Protein AF-A0A1S9C0A7-F1 (afdb_monomer_lite)

pLDDT: mean 85.98, std 14.45, range [44.22, 97.75]

Radius of gyration: 26.2 Å; chains: 1; bounding box: 69×23×71 Å

Secondary structure (DSSP, 8-state):
-HHHHHHHHHHHHHHHHHHHHHHHHHHHHHHHHHS-S-HHHHHHHHHHHHHHHHHHHHHHHHHHHHHHHHHHHHTTS---HHHHHHHHHHHHHHHHHHHHHHHHHHHHHHHHHHHHHHHH--------HHHHHHHHHHHTTS--

Structure (mmCIF, N/CA/C/O backbone):
data_AF-A0A1S9C0A7-F1
#
_entry.id   AF-A0A1S9C0A7-F1
#
loop_
_atom_site.group_PDB
_atom_site.id
_atom_site.type_symbol
_atom_site.label_atom_id
_atom_site.label_alt_id
_atom_site.label_comp_id
_atom_site.label_asym_id
_atom_site.label_entity_id
_atom_site.label_seq_id
_atom_site.pdbx_PDB_ins_code
_atom_site.Cartn_x
_atom_site.Cartn_y
_atom_site.Cartn_z
_atom_site.occupancy
_atom_site.B_iso_or_equiv
_atom_site.auth_seq_id
_atom_site.auth_comp_id
_atom_site.auth_asym_id
_atom_site.auth_atom_id
_atom_site.pdbx_PDB_model_num
ATOM 1 N N . MET A 1 1 ? -20.174 6.670 22.515 1.00 68.25 1 MET A N 1
ATOM 2 C CA . MET A 1 1 ? -19.342 5.444 22.495 1.00 68.25 1 MET A CA 1
ATOM 3 C C . MET A 1 1 ? -19.627 4.527 21.301 1.00 68.25 1 MET A C 1
ATOM 5 O O . MET A 1 1 ? -18.673 4.097 20.673 1.00 68.25 1 MET A O 1
ATOM 9 N N . ILE A 1 2 ? -20.890 4.202 20.974 1.00 76.38 2 ILE A N 1
ATOM 10 C CA . ILE A 1 2 ? -21.212 3.328 19.821 1.00 76.38 2 ILE A CA 1
ATOM 11 C C . ILE A 1 2 ? -20.795 3.972 18.487 1.00 76.38 2 ILE A C 1
ATOM 13 O O . ILE A 1 2 ? -20.133 3.330 17.682 1.00 76.38 2 ILE A O 1
ATOM 17 N N . LYS A 1 3 ? -21.095 5.263 18.297 1.00 86.19 3 LYS A N 1
ATOM 18 C CA . LYS A 1 3 ? -20.733 6.006 17.081 1.00 86.19 3 LYS A CA 1
ATOM 19 C C . LYS A 1 3 ? -19.218 6.034 16.844 1.00 86.19 3 LYS A C 1
ATOM 21 O O . LYS A 1 3 ? -18.762 5.823 15.735 1.00 86.19 3 LYS A O 1
ATOM 26 N N . GLU A 1 4 ? -18.444 6.253 17.896 1.00 86.38 4 GLU A N 1
ATOM 27 C CA . GLU A 1 4 ? -16.985 6.332 17.863 1.00 86.38 4 GLU A CA 1
ATOM 28 C C . GLU A 1 4 ? -16.358 4.971 17.525 1.00 86.38 4 GLU A C 1
ATOM 30 O O . GLU A 1 4 ? -15.331 4.910 16.857 1.00 86.38 4 GLU A O 1
ATOM 35 N N . ILE A 1 5 ? -16.991 3.870 17.944 1.00 88.38 5 ILE A N 1
ATOM 36 C CA . ILE A 1 5 ? -16.602 2.512 17.548 1.00 88.38 5 ILE A CA 1
ATOM 37 C C . ILE A 1 5 ? -16.905 2.269 16.064 1.00 88.38 5 ILE A C 1
ATOM 39 O O . ILE A 1 5 ? -16.060 1.724 15.353 1.00 88.38 5 ILE A O 1
ATOM 43 N N . ASP A 1 6 ? -18.081 2.681 15.589 1.00 90.50 6 ASP A N 1
ATOM 44 C CA . ASP A 1 6 ? -18.451 2.553 14.177 1.00 90.50 6 ASP A CA 1
ATOM 45 C C . ASP A 1 6 ? -17.516 3.380 13.281 1.00 90.50 6 ASP A C 1
ATOM 47 O O . ASP A 1 6 ? -17.022 2.875 12.270 1.00 90.50 6 ASP A O 1
ATOM 51 N N . ASP A 1 7 ? -17.196 4.608 13.698 1.00 92.56 7 ASP A N 1
ATOM 52 C CA . ASP A 1 7 ? -16.244 5.494 13.025 1.00 92.56 7 ASP A CA 1
ATOM 53 C C . ASP A 1 7 ? -14.842 4.857 12.974 1.00 92.56 7 ASP A C 1
ATOM 55 O O . ASP A 1 7 ? -14.187 4.867 11.931 1.00 92.56 7 ASP A O 1
ATOM 59 N N . LEU A 1 8 ? -14.395 4.221 14.063 1.00 92.25 8 LEU A N 1
ATOM 60 C CA . LEU A 1 8 ? -13.112 3.517 14.124 1.00 92.25 8 LEU A CA 1
ATOM 61 C C . LEU A 1 8 ? -13.058 2.317 13.162 1.00 92.25 8 LEU A C 1
ATOM 63 O O . LEU A 1 8 ? -12.078 2.125 12.435 1.00 92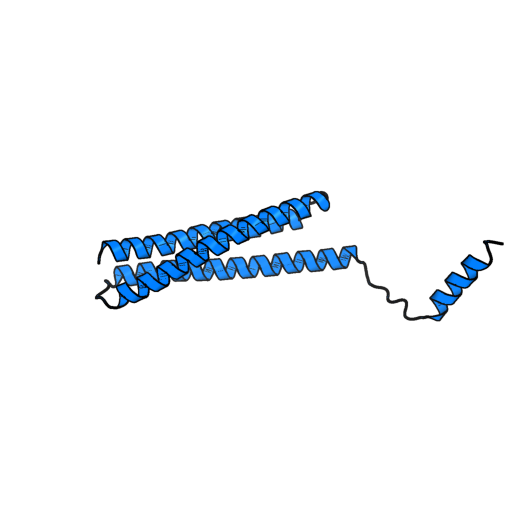.25 8 LEU A O 1
ATOM 67 N N . ILE A 1 9 ? -14.125 1.516 13.123 1.00 93.00 9 ILE A N 1
ATOM 68 C CA . ILE A 1 9 ? -14.244 0.398 12.182 1.00 93.00 9 ILE A CA 1
ATOM 69 C C . ILE A 1 9 ? -14.237 0.929 10.745 1.00 93.00 9 ILE A C 1
ATOM 71 O O . ILE A 1 9 ? -13.549 0.361 9.893 1.00 93.00 9 ILE A O 1
ATOM 75 N N . GLN A 1 10 ? -14.951 2.018 10.467 1.00 94.88 10 GLN A N 1
ATOM 76 C CA . GLN A 1 10 ? -14.987 2.610 9.134 1.00 94.88 10 GLN A CA 1
ATOM 77 C C . GLN A 1 10 ? -13.615 3.143 8.706 1.00 94.88 10 GLN A C 1
ATOM 79 O O . GLN A 1 10 ? -13.187 2.860 7.590 1.00 94.88 10 GLN A O 1
ATOM 84 N N . LEU A 1 11 ? -12.881 3.820 9.595 1.00 94.88 11 LEU A N 1
ATOM 85 C CA . LEU A 1 11 ? -11.515 4.279 9.324 1.00 94.88 11 LEU A CA 1
ATOM 86 C C . LEU A 1 11 ? -10.592 3.117 8.939 1.00 94.88 11 LEU A C 1
ATOM 88 O O . LEU A 1 11 ? -9.878 3.212 7.943 1.00 94.88 11 LEU A O 1
ATOM 92 N N . SER A 1 12 ? -10.653 1.991 9.658 1.00 93.00 12 SER A N 1
ATOM 93 C CA . SER A 1 12 ? -9.836 0.816 9.314 1.00 93.00 12 SER A CA 1
ATOM 94 C C . SER A 1 12 ? -10.184 0.227 7.936 1.00 93.00 12 SER A C 1
ATOM 96 O O . SER A 1 12 ? -9.291 -0.128 7.167 1.00 93.00 12 SER A O 1
ATOM 98 N N . LYS A 1 13 ? -11.471 0.191 7.565 1.00 94.31 13 LYS A N 1
ATOM 99 C CA . LYS A 1 13 ? -11.906 -0.253 6.229 1.00 94.31 13 LYS A CA 1
ATOM 100 C C . LYS A 1 13 ? -11.442 0.698 5.134 1.00 94.31 13 LYS A C 1
ATOM 102 O O . LYS A 1 13 ? -11.033 0.258 4.064 1.00 94.31 13 LYS A O 1
ATOM 107 N N . ASP A 1 14 ? -11.493 1.996 5.399 1.00 95.38 14 ASP A N 1
ATOM 108 C CA . ASP A 1 14 ? -11.038 3.015 4.466 1.00 95.38 14 ASP A CA 1
ATOM 109 C C . ASP A 1 14 ? -9.525 2.935 4.212 1.00 95.38 14 ASP A C 1
ATOM 111 O O . ASP A 1 14 ? -9.089 3.126 3.073 1.00 95.38 14 ASP A O 1
ATOM 115 N N . VAL A 1 15 ? -8.729 2.655 5.252 1.00 95.88 15 VAL A N 1
ATOM 116 C CA . VAL A 1 15 ? -7.282 2.406 5.136 1.00 95.88 15 VAL A CA 1
ATOM 117 C C . VAL A 1 15 ? -7.034 1.176 4.265 1.00 95.88 15 VAL A C 1
ATOM 119 O O . VAL A 1 15 ? -6.311 1.270 3.272 1.00 95.88 15 VAL A O 1
ATOM 122 N N . ALA A 1 16 ? -7.696 0.053 4.563 1.00 95.19 16 ALA A N 1
ATOM 123 C CA . ALA A 1 16 ? -7.594 -1.163 3.757 1.00 95.19 16 ALA A CA 1
ATOM 124 C C . ALA A 1 16 ? -7.983 -0.911 2.287 1.00 95.19 16 ALA A C 1
ATOM 126 O O . ALA A 1 16 ? -7.257 -1.293 1.371 1.00 95.19 16 ALA A O 1
ATOM 127 N N . GLY A 1 17 ? -9.070 -0.174 2.042 1.00 95.50 17 GLY A N 1
ATOM 128 C CA . GLY A 1 17 ? -9.520 0.180 0.694 1.00 95.50 17 GLY A CA 1
ATOM 129 C C . GLY A 1 17 ? -8.524 1.041 -0.091 1.00 95.50 17 GLY A C 1
ATOM 130 O O . GLY A 1 17 ? -8.416 0.896 -1.311 1.00 95.50 17 GLY A O 1
ATOM 131 N N . LYS A 1 18 ? -7.766 1.920 0.577 1.00 96.12 18 LYS A N 1
ATOM 132 C CA . LYS A 1 18 ? -6.667 2.668 -0.058 1.00 96.12 18 LYS A CA 1
ATOM 133 C C . LYS A 1 18 ? -5.461 1.776 -0.339 1.00 96.12 18 LYS A C 1
ATOM 135 O O . LYS A 1 18 ? -4.890 1.872 -1.421 1.00 96.12 18 LYS A O 1
ATOM 140 N N . LEU A 1 19 ? -5.112 0.875 0.578 1.00 97.31 19 LEU A N 1
ATOM 141 C CA . LEU A 1 19 ? -4.024 -0.084 0.373 1.00 97.31 19 LEU A CA 1
ATOM 142 C C . LEU A 1 19 ? -4.302 -1.026 -0.804 1.00 97.31 19 LEU A C 1
ATOM 144 O O . LEU A 1 19 ? -3.416 -1.235 -1.624 1.00 97.31 19 LEU A O 1
ATOM 148 N N . VAL A 1 20 ? -5.536 -1.509 -0.971 1.00 97.62 20 VAL A N 1
ATOM 149 C CA . VAL A 1 20 ? -5.931 -2.303 -2.152 1.00 97.62 20 VAL A CA 1
ATOM 150 C C . VAL A 1 20 ? -5.735 -1.516 -3.453 1.00 97.62 20 VAL A C 1
ATOM 152 O O . VAL A 1 20 ? -5.246 -2.056 -4.445 1.00 97.62 20 VAL A O 1
ATOM 155 N N . GLN A 1 21 ? -6.069 -0.222 -3.471 1.00 97.62 21 GLN A N 1
ATOM 156 C CA . GLN A 1 21 ? -5.824 0.623 -4.647 1.00 97.62 21 GLN A CA 1
ATOM 157 C C . GLN A 1 21 ? -4.327 0.779 -4.932 1.00 97.62 21 GLN A C 1
ATOM 159 O O . GLN A 1 21 ? -3.911 0.603 -6.076 1.00 97.62 21 GLN A O 1
ATOM 164 N N . ILE A 1 22 ? -3.517 1.038 -3.901 1.00 97.75 22 ILE A N 1
ATOM 165 C CA . ILE A 1 22 ? -2.054 1.119 -4.019 1.00 97.75 22 ILE A CA 1
ATOM 166 C C . ILE A 1 22 ? -1.495 -0.199 -4.566 1.00 97.75 22 ILE A C 1
ATOM 168 O O . ILE A 1 22 ? -0.747 -0.181 -5.539 1.00 97.75 22 ILE A O 1
ATOM 172 N N . GLN A 1 23 ? -1.916 -1.338 -4.014 1.00 97.62 23 GLN A N 1
ATOM 173 C CA . GLN A 1 23 ? -1.519 -2.665 -4.477 1.00 97.62 23 GLN A CA 1
ATOM 174 C C . GLN A 1 23 ? -1.826 -2.870 -5.963 1.00 97.62 23 GLN A C 1
ATOM 176 O O . GLN A 1 23 ? -0.954 -3.306 -6.717 1.00 97.62 23 GLN A O 1
ATOM 181 N N . ASN A 1 24 ? -3.041 -2.530 -6.398 1.00 97.50 24 ASN A N 1
ATOM 182 C CA . ASN A 1 24 ? -3.441 -2.648 -7.798 1.00 97.50 24 ASN A CA 1
ATOM 183 C C . ASN A 1 24 ? -2.580 -1.770 -8.711 1.00 97.50 24 ASN A C 1
ATOM 185 O O . ASN A 1 24 ? -2.157 -2.220 -9.774 1.00 97.50 24 ASN A O 1
ATOM 189 N N . ILE A 1 25 ? -2.258 -0.544 -8.293 1.00 97.31 25 ILE A N 1
ATOM 190 C CA . ILE A 1 25 ? -1.362 0.324 -9.064 1.00 97.31 25 ILE A CA 1
ATOM 191 C C . ILE A 1 25 ? 0.047 -0.272 -9.115 1.00 97.31 25 ILE A C 1
ATOM 193 O O . ILE A 1 25 ? 0.636 -0.323 -10.191 1.00 97.31 25 ILE A O 1
ATOM 197 N N . THR A 1 26 ? 0.581 -0.790 -8.006 1.00 96.75 26 THR A N 1
ATOM 198 C CA . THR A 1 26 ? 1.900 -1.443 -7.982 1.00 96.75 26 THR A CA 1
ATOM 199 C C . THR A 1 26 ? 1.941 -2.687 -8.885 1.00 96.75 26 THR A C 1
ATOM 201 O O . THR A 1 26 ? 2.948 -2.941 -9.557 1.00 96.75 26 THR A O 1
ATOM 204 N N . LEU A 1 27 ? 0.848 -3.453 -8.961 1.00 96.50 27 LEU A N 1
ATOM 205 C CA . LEU A 1 27 ? 0.695 -4.557 -9.915 1.00 96.50 27 LEU A CA 1
ATOM 206 C C . LEU A 1 27 ? 0.668 -4.057 -11.364 1.00 96.50 27 LEU A C 1
ATOM 208 O O . LEU A 1 27 ? 1.349 -4.627 -12.217 1.00 96.50 27 LEU A O 1
ATOM 212 N N . ASN A 1 28 ? -0.056 -2.976 -11.645 1.00 95.94 28 ASN A N 1
ATOM 213 C CA . ASN A 1 28 ? -0.107 -2.384 -12.981 1.00 95.94 28 ASN A CA 1
ATOM 214 C C . ASN A 1 28 ? 1.262 -1.833 -13.404 1.00 95.94 28 ASN A C 1
ATOM 216 O O . ASN A 1 28 ? 1.702 -2.096 -14.520 1.00 95.94 28 ASN A O 1
ATOM 220 N N . GLN A 1 29 ? 1.999 -1.180 -12.498 1.00 95.50 29 GLN A N 1
ATOM 221 C CA . GLN A 1 29 ? 3.377 -0.743 -12.745 1.00 95.50 29 GLN A CA 1
ATOM 222 C C . GLN A 1 29 ? 4.267 -1.919 -13.169 1.00 95.50 29 GLN A C 1
ATOM 224 O O . GLN A 1 29 ? 5.057 -1.797 -14.105 1.00 95.50 29 GLN A O 1
ATOM 229 N N . ARG A 1 30 ? 4.106 -3.095 -12.548 1.00 95.00 30 ARG A N 1
ATOM 230 C CA . ARG A 1 30 ? 4.821 -4.308 -12.971 1.00 95.00 30 ARG A CA 1
ATOM 231 C C . ARG A 1 30 ? 4.481 -4.714 -14.399 1.00 95.00 30 ARG A C 1
ATOM 233 O O . ARG A 1 30 ? 5.382 -5.060 -15.159 1.00 95.00 30 ARG A O 1
ATOM 240 N N . GLN A 1 31 ? 3.199 -4.710 -14.754 1.00 94.50 31 GLN A N 1
ATOM 241 C CA . GLN A 1 31 ? 2.760 -5.069 -16.103 1.00 94.50 31 GLN A CA 1
ATOM 242 C C . GLN A 1 31 ? 3.360 -4.116 -17.140 1.00 94.50 31 GLN A C 1
ATOM 244 O O . GLN A 1 31 ? 3.901 -4.576 -18.142 1.00 94.50 31 GLN A O 1
ATOM 249 N N . VAL A 1 32 ? 3.365 -2.811 -16.853 1.00 94.25 32 VAL A N 1
ATOM 250 C CA . VAL A 1 32 ? 3.995 -1.794 -17.707 1.00 94.25 32 VAL A CA 1
ATOM 251 C C . VAL A 1 32 ? 5.497 -2.046 -17.845 1.00 94.25 32 VAL A C 1
ATOM 253 O O . VAL A 1 32 ? 6.003 -2.086 -18.967 1.00 94.25 32 VAL A O 1
ATOM 256 N N . LEU A 1 33 ? 6.205 -2.310 -16.739 1.00 92.12 33 LEU A N 1
ATOM 257 C CA . LEU A 1 33 ? 7.639 -2.633 -16.752 1.00 92.12 33 LEU A CA 1
ATOM 258 C C . LEU A 1 33 ? 7.959 -3.855 -17.626 1.00 92.12 33 LEU A C 1
ATOM 260 O O . LEU A 1 33 ? 8.987 -3.883 -18.305 1.00 92.12 33 LEU A O 1
ATOM 264 N N . LEU A 1 34 ? 7.096 -4.870 -17.610 1.00 91.62 34 LEU A N 1
ATOM 265 C CA . LEU A 1 34 ? 7.262 -6.107 -18.377 1.00 91.62 34 LEU A CA 1
ATOM 266 C C . LEU A 1 34 ? 6.706 -6.028 -19.806 1.00 91.62 34 LEU A C 1
ATOM 268 O O . LEU A 1 34 ? 6.949 -6.940 -20.592 1.00 91.62 34 LEU A O 1
ATOM 272 N N . SER A 1 35 ? 5.984 -4.963 -20.153 1.00 91.44 35 SER A N 1
ATOM 273 C CA . SER A 1 35 ? 5.380 -4.797 -21.474 1.00 91.44 35 SER A CA 1
ATOM 274 C C . SER A 1 35 ? 6.424 -4.549 -22.572 1.00 91.44 35 SER A C 1
ATOM 276 O O . SER A 1 35 ? 7.583 -4.205 -22.312 1.00 91.44 35 SER A O 1
ATOM 278 N N . ASN A 1 36 ? 5.987 -4.669 -23.827 1.00 86.00 36 ASN A N 1
ATOM 279 C CA . ASN A 1 36 ? 6.783 -4.349 -25.017 1.00 86.00 36 ASN A CA 1
ATOM 280 C C . ASN A 1 36 ? 6.539 -2.920 -25.535 1.00 86.00 36 ASN A C 1
ATOM 282 O O . ASN A 1 36 ? 6.920 -2.617 -26.661 1.00 86.00 36 ASN A O 1
ATOM 286 N N . GLU A 1 37 ? 5.903 -2.046 -24.746 1.00 81.94 37 GLU A N 1
ATOM 287 C CA . GLU A 1 37 ? 5.690 -0.650 -25.145 1.00 81.94 37 GLU A CA 1
ATOM 288 C C . GLU A 1 37 ? 7.010 0.116 -25.322 1.00 81.94 37 GLU A C 1
ATOM 290 O O . GLU A 1 37 ? 8.051 -0.270 -24.776 1.00 81.94 37 GLU A O 1
ATOM 295 N N . GLU A 1 38 ? 6.966 1.213 -26.079 1.00 83.31 38 GLU A N 1
ATOM 296 C CA . GLU A 1 38 ? 8.108 2.116 -26.223 1.00 83.31 38 GLU A CA 1
ATOM 297 C C . GLU A 1 38 ? 8.537 2.687 -24.865 1.00 83.31 38 GLU A C 1
ATOM 299 O O . GLU A 1 38 ? 7.704 3.051 -24.033 1.00 83.31 38 GLU A O 1
ATOM 304 N N . GLU A 1 39 ? 9.849 2.794 -24.650 1.00 81.69 39 GLU A N 1
ATOM 305 C CA . GLU A 1 39 ? 10.416 3.151 -23.343 1.00 81.69 39 GLU A CA 1
ATOM 306 C C . GLU A 1 39 ? 9.926 4.519 -22.841 1.00 81.69 39 GLU A C 1
ATOM 308 O O . GLU A 1 39 ? 9.593 4.664 -21.668 1.00 81.69 39 GLU A O 1
ATOM 313 N N . ASN A 1 40 ? 9.785 5.502 -23.736 1.00 81.00 40 ASN A N 1
ATOM 314 C CA . ASN A 1 40 ? 9.280 6.830 -23.376 1.00 81.00 40 ASN A CA 1
ATOM 315 C C . ASN A 1 40 ? 7.832 6.785 -22.860 1.00 81.00 40 ASN A C 1
ATOM 317 O O . ASN A 1 40 ? 7.503 7.467 -21.889 1.00 81.00 40 ASN A O 1
ATOM 321 N N . ASN A 1 41 ? 6.981 5.953 -23.469 1.00 84.50 41 ASN A N 1
ATOM 322 C CA . ASN A 1 41 ? 5.586 5.801 -23.051 1.00 84.50 41 ASN A CA 1
ATOM 323 C C . ASN A 1 41 ? 5.500 5.075 -21.702 1.00 84.50 41 ASN A C 1
ATOM 325 O O . ASN A 1 41 ? 4.757 5.505 -20.820 1.00 84.50 41 ASN A O 1
ATOM 329 N N . LYS A 1 42 ? 6.335 4.046 -21.496 1.00 89.50 42 LYS A N 1
ATOM 330 C CA . LYS A 1 42 ? 6.437 3.343 -20.208 1.00 89.50 42 LYS A CA 1
ATOM 331 C C . LYS A 1 42 ? 6.837 4.274 -19.076 1.00 89.50 42 LYS A C 1
ATOM 333 O O . LYS A 1 42 ? 6.206 4.242 -18.026 1.00 89.50 42 LYS A O 1
ATOM 338 N N . VAL A 1 43 ? 7.880 5.083 -19.273 1.00 89.44 43 VAL A N 1
ATOM 339 C CA . VAL A 1 43 ? 8.366 6.008 -18.238 1.00 89.44 43 VAL A CA 1
ATOM 340 C C . VAL A 1 43 ? 7.265 6.991 -17.854 1.00 89.44 43 VAL A C 1
ATOM 342 O O . VAL A 1 43 ? 6.959 7.118 -16.671 1.00 89.44 43 VAL A O 1
ATOM 345 N N . SER A 1 44 ? 6.606 7.609 -18.838 1.00 91.88 44 SER A N 1
ATOM 346 C CA . SER A 1 44 ? 5.520 8.559 -18.577 1.00 91.88 44 SER A CA 1
ATOM 347 C C . SER A 1 44 ? 4.361 7.925 -17.796 1.00 91.88 44 SER A C 1
ATOM 349 O O . SER A 1 44 ? 3.899 8.496 -16.805 1.00 91.88 44 SER A O 1
ATOM 351 N N . LEU A 1 45 ? 3.944 6.714 -18.180 1.00 93.31 45 LEU A N 1
ATOM 352 C CA . LEU A 1 45 ? 2.874 5.984 -17.502 1.00 93.31 45 LEU A CA 1
ATOM 353 C C . LEU A 1 45 ? 3.266 5.571 -16.072 1.00 93.31 45 LEU A C 1
ATOM 355 O O . LEU A 1 45 ? 2.464 5.689 -15.144 1.00 93.31 45 LEU A O 1
ATOM 359 N N . LEU A 1 46 ? 4.507 5.120 -15.865 1.00 93.81 46 LEU A N 1
ATOM 360 C CA . LEU A 1 46 ? 5.019 4.755 -14.541 1.00 93.81 46 LEU A CA 1
ATOM 361 C C . LEU A 1 46 ? 5.086 5.960 -13.599 1.00 93.81 46 LEU A C 1
ATOM 363 O O . LEU A 1 46 ? 4.764 5.817 -12.417 1.00 93.81 46 LEU A O 1
ATOM 367 N N . GLU A 1 47 ? 5.467 7.132 -14.108 1.00 93.56 47 GLU A N 1
ATOM 368 C CA . GLU A 1 47 ? 5.475 8.380 -13.344 1.00 93.56 47 GLU A CA 1
ATOM 369 C C . GLU A 1 47 ? 4.065 8.816 -12.937 1.00 93.56 47 GLU A C 1
ATOM 371 O O . GLU A 1 47 ? 3.859 9.215 -11.791 1.00 93.56 47 GLU A O 1
ATOM 376 N N . GLU A 1 48 ? 3.083 8.719 -13.838 1.00 95.06 48 GLU A N 1
ATOM 377 C CA . GLU A 1 48 ? 1.682 9.020 -13.520 1.00 95.06 48 GLU A CA 1
ATOM 378 C C . GLU A 1 48 ? 1.140 8.085 -12.437 1.00 95.06 48 GLU A C 1
ATOM 380 O O . GLU A 1 48 ? 0.601 8.544 -11.427 1.00 95.06 48 GLU A O 1
ATOM 385 N N . MET A 1 49 ? 1.373 6.779 -12.591 1.00 95.62 49 MET A N 1
ATOM 386 C CA . MET A 1 49 ? 1.022 5.784 -11.580 1.00 95.62 49 MET A CA 1
ATOM 387 C C . MET A 1 49 ? 1.702 6.068 -10.235 1.00 95.62 49 MET A C 1
ATOM 389 O O . MET A 1 49 ? 1.091 5.872 -9.184 1.00 95.62 49 MET A O 1
ATOM 393 N N . ASN A 1 50 ? 2.954 6.537 -10.248 1.00 94.69 50 ASN A N 1
ATOM 394 C CA . ASN A 1 50 ? 3.680 6.857 -9.025 1.00 94.69 50 ASN A CA 1
ATOM 395 C C . ASN A 1 50 ? 3.107 8.090 -8.317 1.00 94.69 50 ASN A C 1
ATOM 397 O O . ASN A 1 50 ? 2.911 8.039 -7.107 1.00 94.69 50 ASN A O 1
ATOM 401 N N . ARG A 1 51 ? 2.776 9.154 -9.063 1.00 96.50 51 ARG A N 1
ATOM 402 C CA . ARG A 1 51 ? 2.112 10.345 -8.505 1.00 96.50 51 ARG A CA 1
ATOM 403 C C . ARG A 1 51 ? 0.786 9.980 -7.844 1.00 96.50 51 ARG A C 1
ATOM 405 O O . ARG A 1 51 ? 0.540 10.352 -6.703 1.00 96.50 51 ARG A O 1
ATOM 412 N N . TYR A 1 52 ? -0.035 9.178 -8.519 1.00 95.94 52 TYR A N 1
ATOM 413 C CA . TYR A 1 52 ? -1.321 8.771 -7.960 1.00 95.94 52 TYR A CA 1
ATOM 414 C C . TYR A 1 52 ? -1.172 7.877 -6.714 1.00 95.94 52 TYR A C 1
ATOM 416 O O . TYR A 1 52 ? -1.900 8.030 -5.733 1.00 95.94 52 TYR A O 1
ATOM 424 N N . LYS A 1 53 ? -0.180 6.977 -6.696 1.00 96.12 53 LYS A N 1
ATOM 425 C CA . LYS A 1 53 ? 0.184 6.206 -5.494 1.00 96.12 53 LYS A CA 1
ATOM 426 C C . LYS A 1 53 ? 0.614 7.085 -4.324 1.00 96.12 53 LYS A C 1
ATOM 428 O O . LYS A 1 53 ? 0.300 6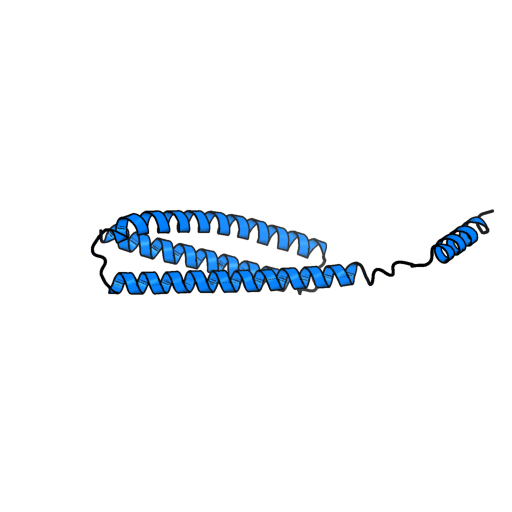.754 -3.182 1.00 96.12 53 LYS A O 1
ATOM 433 N N . GLU A 1 54 ? 1.349 8.158 -4.589 1.00 95.69 54 GLU A N 1
ATOM 434 C CA . GLU A 1 54 ? 1.802 9.094 -3.562 1.00 95.69 54 GLU A CA 1
ATOM 435 C C . GLU A 1 54 ? 0.608 9.813 -2.922 1.00 95.69 54 GLU A C 1
ATOM 437 O O . GLU A 1 54 ? 0.463 9.792 -1.702 1.00 95.69 54 GLU A O 1
ATOM 442 N N . GLU A 1 55 ? -0.333 10.308 -3.731 1.00 95.69 55 GLU A N 1
ATOM 443 C CA . GLU A 1 55 ? -1.591 10.892 -3.242 1.00 95.69 55 GLU A CA 1
ATOM 444 C C . GLU A 1 55 ? -2.413 9.897 -2.404 1.00 95.69 55 GLU A C 1
ATOM 446 O O . GLU A 1 55 ? -2.948 10.236 -1.342 1.00 95.69 55 GLU A O 1
ATOM 451 N N . LEU A 1 56 ? -2.508 8.642 -2.857 1.00 95.31 56 LEU A N 1
ATOM 452 C CA . LEU A 1 56 ? -3.201 7.592 -2.113 1.00 95.31 56 LEU A CA 1
ATOM 453 C C . LEU A 1 56 ? -2.512 7.271 -0.787 1.00 95.31 56 LEU A C 1
ATOM 455 O O . LEU A 1 56 ? -3.221 7.067 0.200 1.00 95.31 56 LEU A O 1
ATOM 459 N N . THR A 1 57 ? -1.177 7.241 -0.771 1.00 94.00 57 THR A N 1
ATOM 460 C CA . THR A 1 57 ? -0.360 7.004 0.427 1.00 94.00 57 THR A CA 1
ATOM 461 C C . THR A 1 57 ? -0.567 8.118 1.444 1.00 94.00 57 THR A C 1
ATOM 463 O O . THR A 1 57 ? -0.944 7.822 2.572 1.00 94.00 57 THR A O 1
ATOM 466 N N . ILE A 1 58 ? -0.461 9.385 1.038 1.00 95.25 58 ILE A N 1
ATOM 467 C CA . ILE A 1 58 ? -0.702 10.537 1.923 1.00 95.25 58 ILE A CA 1
ATOM 468 C C . ILE A 1 58 ? -2.108 10.455 2.531 1.00 95.25 58 ILE A C 1
ATOM 470 O O . ILE A 1 58 ? -2.284 10.481 3.748 1.00 95.25 58 ILE A O 1
ATOM 474 N N . GLY A 1 59 ? -3.132 10.254 1.695 1.00 92.94 59 GLY A N 1
ATOM 475 C CA . GLY A 1 59 ? -4.508 10.142 2.181 1.00 92.94 59 GLY A CA 1
ATOM 476 C C . GLY A 1 59 ? -4.789 8.872 2.999 1.00 92.94 59 GLY A C 1
ATOM 477 O O . GLY A 1 59 ? -5.846 8.778 3.624 1.00 92.94 59 GLY A O 1
ATOM 478 N N . MET A 1 60 ? -3.915 7.865 2.948 1.00 95.56 60 MET A N 1
ATOM 479 C CA . MET A 1 60 ? -3.978 6.654 3.772 1.00 95.56 60 MET A CA 1
ATOM 480 C C . MET A 1 60 ? -3.339 6.916 5.138 1.00 95.56 60 MET A C 1
ATOM 482 O O . MET A 1 60 ? -3.993 6.652 6.144 1.00 95.56 60 MET A O 1
ATOM 486 N N . GLU A 1 61 ? -2.165 7.551 5.179 1.00 94.19 61 GLU A N 1
ATOM 487 C CA . GLU A 1 61 ? -1.486 7.971 6.414 1.00 94.19 61 GLU A CA 1
ATOM 488 C C . GLU A 1 61 ? -2.357 8.918 7.247 1.00 94.19 61 GLU A C 1
ATOM 490 O O . GLU A 1 61 ? -2.503 8.739 8.454 1.00 94.19 61 GLU A O 1
ATOM 495 N N . GLU A 1 62 ? -3.040 9.875 6.610 1.00 94.94 62 GLU A N 1
ATOM 496 C CA . GLU A 1 62 ? -3.996 10.750 7.300 1.00 94.94 62 GLU A CA 1
ATOM 497 C C . GLU A 1 62 ? -5.123 9.976 8.000 1.00 94.94 62 GLU A C 1
ATOM 499 O O . GLU A 1 62 ? -5.599 10.383 9.062 1.00 94.94 62 GLU A O 1
ATOM 504 N N . LYS A 1 63 ? -5.590 8.873 7.404 1.00 94.62 63 LYS A N 1
ATOM 505 C CA . LYS A 1 63 ? -6.646 8.037 7.990 1.00 94.62 63 LYS A CA 1
ATOM 506 C C . LYS A 1 63 ? -6.107 7.111 9.070 1.00 94.62 63 LYS A C 1
ATOM 508 O O . LYS A 1 63 ? -6.811 6.897 10.053 1.00 94.62 63 LYS A O 1
ATOM 513 N N . GLU A 1 64 ? -4.889 6.602 8.915 1.00 92.88 64 GLU A N 1
ATOM 514 C CA . GLU A 1 64 ? -4.211 5.830 9.958 1.00 92.88 64 GLU A CA 1
ATOM 515 C C . GLU A 1 64 ? -3.976 6.678 11.205 1.00 92.88 64 GLU A C 1
ATOM 517 O O . GLU A 1 64 ? -4.350 6.256 12.294 1.00 92.88 64 GLU A O 1
ATOM 522 N N . ASN A 1 65 ? -3.497 7.913 11.048 1.00 94.94 65 ASN A N 1
ATOM 523 C CA . ASN A 1 65 ? -3.314 8.831 12.173 1.00 94.94 65 ASN A CA 1
ATOM 524 C C . ASN A 1 65 ? -4.639 9.086 12.911 1.00 94.94 65 ASN A C 1
ATOM 526 O O . ASN A 1 65 ? -4.713 8.958 14.131 1.00 94.94 65 ASN A O 1
ATOM 530 N N . LYS A 1 66 ? -5.728 9.346 12.173 1.00 94.62 66 LYS A N 1
ATOM 531 C CA . LYS A 1 66 ? -7.072 9.501 12.765 1.00 94.62 66 LYS A CA 1
ATOM 532 C C . LYS A 1 66 ? -7.555 8.231 13.463 1.00 94.62 66 LYS A C 1
ATOM 534 O O . LYS A 1 66 ? -8.215 8.312 14.497 1.00 94.62 66 LYS A O 1
ATOM 539 N N . PHE A 1 67 ? -7.259 7.063 12.895 1.00 94.00 67 PHE A N 1
ATOM 540 C CA . PHE A 1 67 ? -7.577 5.780 13.512 1.00 94.00 67 PHE A CA 1
ATOM 541 C C . PHE A 1 67 ? -6.823 5.606 14.833 1.00 94.00 67 PHE A C 1
ATOM 543 O O . PHE A 1 67 ? -7.439 5.227 15.826 1.00 94.00 67 PHE A O 1
ATOM 550 N N . GLU A 1 68 ? -5.524 5.905 14.873 1.00 92.06 68 GLU A N 1
ATOM 551 C CA . GLU A 1 68 ? -4.705 5.795 16.083 1.00 92.06 68 GLU A CA 1
ATOM 552 C C . GLU A 1 68 ? -5.189 6.733 17.193 1.00 92.06 68 GLU A C 1
ATOM 554 O O . GLU A 1 68 ? -5.361 6.297 18.336 1.00 92.06 68 GLU A O 1
ATOM 559 N N . GLU A 1 69 ? -5.474 7.992 16.852 1.00 93.38 69 GLU A N 1
ATOM 560 C CA . GLU A 1 69 ? -6.030 8.983 17.778 1.00 93.38 69 GLU A CA 1
ATOM 561 C C . GLU A 1 69 ? -7.364 8.506 18.368 1.00 93.38 69 GLU A C 1
ATOM 563 O O . GLU A 1 69 ? -7.538 8.459 19.590 1.00 93.38 69 GLU A O 1
ATOM 568 N N . LEU A 1 70 ? -8.298 8.083 17.511 1.00 91.88 70 LEU A N 1
ATOM 569 C CA . LEU A 1 70 ? -9.615 7.625 17.946 1.00 91.88 70 LEU A CA 1
ATOM 570 C C . LEU A 1 70 ? -9.527 6.323 18.751 1.00 91.88 70 LEU A C 1
ATOM 572 O O . LEU A 1 70 ? -10.207 6.174 19.767 1.00 91.88 70 LEU A O 1
ATOM 576 N N . TYR A 1 71 ? -8.659 5.391 18.351 1.00 90.44 71 TYR A N 1
ATOM 577 C CA . TYR A 1 71 ? -8.420 4.153 19.087 1.00 90.44 71 TYR A CA 1
ATOM 578 C C . TYR A 1 71 ? -7.903 4.436 20.498 1.00 90.44 71 TYR A C 1
ATOM 580 O O . TYR A 1 71 ? -8.346 3.796 21.456 1.00 90.44 71 TYR A O 1
ATOM 588 N N . PHE A 1 72 ? -6.994 5.405 20.651 1.00 89.19 72 PHE A N 1
ATOM 589 C CA . PHE A 1 72 ? -6.446 5.783 21.951 1.00 89.19 72 PHE A CA 1
ATOM 590 C C . PHE A 1 72 ? -7.518 6.304 22.913 1.00 89.19 72 PHE A C 1
ATOM 592 O O . PHE A 1 72 ? -7.443 6.031 24.114 1.00 89.19 72 PHE A O 1
ATOM 599 N N . GLU A 1 73 ? -8.525 7.009 22.402 1.00 87.31 73 GLU A N 1
ATOM 600 C CA . GLU A 1 73 ? -9.656 7.477 23.201 1.00 87.31 73 GLU A CA 1
ATOM 601 C C . GLU A 1 73 ? -10.653 6.355 23.504 1.00 87.31 73 GLU A C 1
ATOM 603 O O . GLU A 1 73 ? -11.033 6.156 24.660 1.00 87.31 73 GLU A O 1
ATOM 608 N N . VAL A 1 74 ? -11.023 5.559 22.499 1.00 86.81 74 VAL A N 1
ATOM 609 C CA . VAL A 1 74 ? -12.028 4.495 22.644 1.00 86.81 74 VAL A CA 1
ATOM 610 C C . VAL A 1 74 ? -11.533 3.361 23.554 1.00 86.81 74 VAL A C 1
ATOM 612 O O . VAL A 1 74 ? -12.308 2.845 24.361 1.00 86.81 74 VAL A O 1
ATOM 615 N N . ARG A 1 75 ? -10.236 3.013 23.521 1.00 84.25 75 ARG A N 1
ATOM 616 C CA . ARG A 1 75 ? -9.648 1.940 24.356 1.00 84.25 75 ARG A CA 1
ATOM 617 C C . ARG A 1 75 ? -9.652 2.218 25.859 1.00 84.25 75 ARG A C 1
ATOM 619 O O . ARG A 1 75 ? -9.414 1.299 26.635 1.00 84.25 75 ARG A O 1
ATOM 626 N N . LYS A 1 76 ? -9.881 3.468 26.280 1.00 85.12 76 LYS A N 1
ATOM 627 C CA . LYS A 1 76 ? -10.027 3.828 27.702 1.00 85.12 76 LYS A CA 1
ATOM 628 C C . LYS A 1 76 ? -11.379 3.375 28.268 1.00 85.12 76 LYS A C 1
ATOM 630 O O . LYS A 1 76 ? -11.537 3.320 29.484 1.00 85.12 76 LYS A O 1
ATOM 635 N N . GLY A 1 77 ? -12.356 3.091 27.403 1.00 80.88 77 GLY A N 1
ATOM 636 C CA . GLY A 1 77 ? -13.673 2.581 27.776 1.00 80.88 77 GLY A CA 1
ATOM 637 C C . GLY A 1 77 ? -13.754 1.051 27.787 1.00 80.88 77 GLY A C 1
ATOM 638 O O . GLY A 1 77 ? -12.833 0.348 27.379 1.00 80.88 77 GLY A O 1
ATOM 639 N N . ASN A 1 78 ? -14.904 0.526 28.217 1.00 80.56 78 ASN A N 1
ATOM 640 C CA . ASN A 1 78 ? -15.214 -0.900 28.109 1.00 80.56 78 ASN A CA 1
ATOM 641 C C . ASN A 1 78 ? -15.649 -1.229 26.674 1.00 80.56 78 ASN A C 1
ATOM 643 O O . ASN A 1 78 ? -16.818 -1.071 26.326 1.00 80.56 78 ASN A O 1
ATOM 647 N N . ILE A 1 79 ? -14.706 -1.679 25.846 1.00 86.44 79 ILE A N 1
ATOM 648 C CA . ILE A 1 79 ? -14.990 -2.161 24.490 1.00 86.44 79 ILE A CA 1
ATOM 649 C C . ILE A 1 79 ? -15.469 -3.614 24.559 1.00 86.44 79 ILE A C 1
ATOM 651 O O . ILE A 1 79 ? -14.857 -4.458 25.212 1.00 86.44 79 ILE A O 1
ATOM 655 N N . GLU A 1 80 ? -16.547 -3.931 23.845 1.00 88.44 80 GLU A N 1
ATOM 656 C CA . GLU A 1 80 ? -17.013 -5.310 23.714 1.00 88.44 80 GLU A CA 1
ATOM 657 C C . GLU A 1 80 ? -15.983 -6.198 22.994 1.00 88.44 80 GLU A C 1
ATOM 659 O O . GLU A 1 80 ? -15.443 -5.831 21.949 1.00 88.44 80 GLU A O 1
ATOM 664 N N . ASN A 1 81 ? -15.791 -7.434 23.469 1.00 89.06 81 ASN A N 1
ATOM 665 C CA . ASN A 1 81 ? -14.873 -8.396 22.840 1.00 89.06 81 ASN A CA 1
ATOM 666 C C . ASN A 1 81 ? -15.137 -8.607 21.340 1.00 89.06 81 ASN A C 1
ATOM 668 O O . ASN A 1 81 ? -14.198 -8.798 20.571 1.00 89.06 81 ASN A O 1
ATOM 672 N N . LYS A 1 82 ? -16.401 -8.555 20.899 1.00 90.00 82 LYS A N 1
ATOM 673 C CA . LYS A 1 82 ? -16.747 -8.678 19.473 1.00 90.00 82 LYS A CA 1
ATOM 674 C C . LYS A 1 82 ? -16.141 -7.551 18.636 1.00 90.00 82 LYS A C 1
ATOM 676 O O . LYS A 1 82 ? -15.636 -7.813 17.550 1.00 90.00 82 LYS A O 1
ATOM 681 N N . VAL A 1 83 ? -16.160 -6.324 19.150 1.00 89.62 83 VAL A N 1
ATOM 682 C CA . VAL A 1 83 ? -15.573 -5.152 18.488 1.00 89.62 83 VAL A CA 1
ATOM 683 C C . VAL A 1 83 ? -14.055 -5.289 18.424 1.00 89.62 83 VAL A C 1
ATOM 685 O O . VAL A 1 83 ? -13.469 -5.067 17.368 1.00 89.62 83 VAL A O 1
ATOM 688 N N . ILE A 1 84 ? -13.422 -5.736 19.513 1.00 89.81 84 ILE A N 1
ATOM 689 C CA . ILE A 1 84 ? -11.973 -5.990 19.552 1.00 89.81 84 ILE A CA 1
ATOM 690 C C . ILE A 1 84 ? -11.567 -6.986 18.459 1.00 89.81 84 ILE A C 1
ATOM 692 O O . ILE A 1 84 ? -10.624 -6.723 17.716 1.00 89.81 84 ILE A O 1
ATOM 696 N N . LEU A 1 85 ? -12.303 -8.092 18.308 1.00 92.94 85 LEU A N 1
ATOM 697 C CA . LEU A 1 85 ? -12.030 -9.095 17.272 1.00 92.94 85 LEU A CA 1
ATOM 698 C C . LEU A 1 85 ? -12.161 -8.529 15.850 1.00 92.94 85 LEU A C 1
ATOM 700 O O . LEU A 1 85 ? -11.359 -8.866 14.980 1.00 92.94 85 LEU A O 1
ATOM 704 N N . VAL A 1 86 ? -13.147 -7.660 15.603 1.00 92.69 86 VAL A N 1
ATOM 705 C CA . VAL A 1 86 ? -13.307 -6.986 14.302 1.00 92.69 86 VAL A CA 1
ATOM 706 C C . VAL A 1 86 ? -12.120 -6.068 14.018 1.00 92.69 86 VAL A C 1
ATOM 708 O O . VAL A 1 86 ? -11.548 -6.134 12.933 1.00 92.69 86 VAL A O 1
ATOM 711 N N . LEU A 1 87 ? -11.708 -5.257 14.994 1.00 91.06 87 LEU A N 1
ATOM 712 C CA . LEU A 1 87 ? -10.557 -4.364 14.848 1.00 91.06 87 LEU A CA 1
ATOM 713 C C . LEU A 1 87 ? -9.266 -5.147 14.604 1.00 91.06 87 LEU A C 1
ATOM 715 O O . LEU A 1 87 ? -8.517 -4.812 13.693 1.00 91.06 87 LEU A O 1
ATOM 719 N N . GLN A 1 88 ? -9.031 -6.224 15.357 1.00 92.19 88 GLN A N 1
ATOM 720 C CA . GLN A 1 88 ? -7.875 -7.102 15.158 1.00 92.19 88 GLN A CA 1
ATOM 721 C C . GLN A 1 88 ? -7.849 -7.700 13.751 1.00 92.19 88 GLN A C 1
ATOM 723 O O . GLN A 1 88 ? -6.800 -7.703 13.112 1.00 92.19 88 GLN A O 1
ATOM 728 N N . LYS A 1 89 ? -9.000 -8.161 13.246 1.00 95.19 89 LYS A N 1
ATOM 729 C CA . LYS A 1 89 ? -9.105 -8.683 11.881 1.00 95.19 89 LYS A CA 1
ATOM 730 C C . LYS A 1 89 ? -8.749 -7.614 10.843 1.00 95.19 89 LYS A C 1
ATOM 732 O O . LYS A 1 89 ? -7.948 -7.891 9.957 1.00 95.19 89 LYS A O 1
ATOM 737 N N . ASN A 1 90 ? -9.304 -6.411 10.972 1.00 93.31 90 ASN A N 1
ATOM 738 C CA . ASN A 1 90 ? -9.047 -5.323 10.027 1.00 93.31 90 ASN A CA 1
ATOM 739 C C . ASN A 1 90 ? -7.579 -4.867 10.074 1.00 93.31 90 ASN A C 1
ATOM 741 O O . ASN A 1 90 ? -6.974 -4.639 9.034 1.00 93.31 90 ASN A O 1
ATOM 745 N N . ILE A 1 91 ? -6.982 -4.779 11.267 1.00 93.81 91 ILE A N 1
ATOM 746 C CA . ILE A 1 91 ? -5.558 -4.450 11.428 1.00 93.81 91 ILE A CA 1
ATOM 747 C C . ILE A 1 91 ? -4.684 -5.531 10.788 1.00 93.81 91 ILE A C 1
ATOM 749 O O . ILE A 1 91 ? -3.741 -5.207 10.074 1.00 93.81 91 ILE A O 1
ATOM 753 N N . GLN A 1 92 ? -4.999 -6.812 10.999 1.00 96.00 92 GLN A N 1
ATOM 754 C CA . GLN A 1 92 ? -4.251 -7.901 10.375 1.00 96.00 92 GLN A CA 1
ATOM 755 C C . GLN A 1 92 ? -4.326 -7.834 8.844 1.00 96.00 92 GLN A C 1
ATOM 757 O O . GLN A 1 92 ? -3.317 -8.031 8.174 1.00 96.00 92 GLN A O 1
ATOM 762 N N . GLU A 1 93 ? -5.500 -7.529 8.290 1.00 96.00 93 GLU A N 1
ATOM 763 C CA . GLU A 1 93 ? -5.681 -7.315 6.853 1.00 96.00 93 GLU A CA 1
ATOM 764 C C . GLU A 1 93 ? -4.826 -6.146 6.339 1.00 96.00 93 GLU A C 1
ATOM 766 O O . GLU A 1 93 ? -4.103 -6.304 5.358 1.00 96.00 93 GLU A O 1
ATOM 771 N N . ILE A 1 94 ? -4.832 -5.008 7.040 1.00 96.38 94 ILE A N 1
ATOM 772 C CA . ILE A 1 94 ? -3.989 -3.844 6.726 1.00 96.38 94 ILE A CA 1
ATOM 773 C C . ILE A 1 94 ? -2.503 -4.222 6.715 1.00 96.38 94 ILE A C 1
ATOM 775 O O . ILE A 1 94 ? -1.786 -3.879 5.775 1.00 96.38 94 ILE A O 1
ATOM 779 N N . LEU A 1 95 ? -2.031 -4.939 7.739 1.00 96.38 95 LEU A N 1
ATOM 780 C CA . LEU A 1 95 ? -0.631 -5.353 7.844 1.00 96.38 95 LEU A CA 1
ATOM 781 C C . LEU A 1 95 ? -0.230 -6.296 6.705 1.00 96.38 95 LEU A C 1
ATOM 783 O O . LEU A 1 95 ? 0.822 -6.095 6.099 1.00 96.38 95 LEU A O 1
ATOM 787 N N . ASN A 1 96 ? -1.087 -7.264 6.372 1.00 97.25 96 ASN A N 1
ATOM 788 C CA . ASN A 1 96 ? -0.856 -8.177 5.254 1.00 97.25 96 ASN A CA 1
ATOM 789 C C . ASN A 1 96 ? -0.777 -7.411 3.923 1.00 97.25 96 ASN A C 1
ATOM 791 O O . ASN A 1 96 ? 0.154 -7.618 3.150 1.00 97.25 96 ASN A O 1
ATOM 795 N N . LEU A 1 97 ? -1.702 -6.475 3.678 1.00 97.44 97 LEU A N 1
ATOM 796 C CA . LEU A 1 97 ? -1.696 -5.649 2.466 1.00 97.44 97 LEU A CA 1
ATOM 797 C C . LEU A 1 97 ? -0.420 -4.805 2.359 1.00 97.44 97 LEU A C 1
ATOM 799 O O . LEU A 1 97 ? 0.183 -4.736 1.288 1.00 97.44 97 LEU A O 1
ATOM 803 N N . LYS A 1 98 ? 0.029 -4.188 3.460 1.00 96.94 98 LYS A N 1
ATOM 804 C CA . LYS A 1 98 ? 1.293 -3.434 3.487 1.00 96.94 98 LYS A CA 1
ATOM 805 C C . LYS A 1 98 ? 2.486 -4.325 3.145 1.00 96.94 98 LYS A C 1
ATOM 807 O O . LYS A 1 98 ? 3.332 -3.927 2.344 1.00 96.94 98 LYS A O 1
ATOM 812 N N . GLU A 1 99 ? 2.555 -5.523 3.719 1.00 97.44 99 GLU A N 1
ATOM 813 C CA . GLU A 1 99 ? 3.623 -6.480 3.424 1.00 97.44 99 GLU A CA 1
ATOM 814 C C . GLU A 1 99 ? 3.616 -6.903 1.948 1.00 97.44 99 GLU A C 1
ATOM 816 O O . GLU A 1 99 ? 4.661 -6.888 1.288 1.00 97.44 99 GLU A O 1
ATOM 821 N N . GLU A 1 100 ? 2.443 -7.220 1.401 1.00 97.25 100 GLU A N 1
ATOM 822 C CA . GLU A 1 100 ? 2.278 -7.562 -0.010 1.00 97.25 100 GLU A CA 1
ATOM 823 C C . GLU A 1 100 ? 2.737 -6.421 -0.921 1.00 97.25 100 GLU A C 1
ATOM 825 O O . GLU A 1 100 ? 3.538 -6.654 -1.827 1.00 97.25 100 GLU A O 1
ATOM 830 N N . ILE A 1 101 ? 2.310 -5.182 -0.655 1.00 97.50 101 ILE A N 1
ATOM 831 C CA . ILE A 1 101 ? 2.743 -3.994 -1.406 1.00 97.50 101 ILE A CA 1
ATOM 832 C C . ILE A 1 101 ? 4.266 -3.860 -1.358 1.00 97.50 101 ILE A C 1
ATOM 834 O O . ILE A 1 101 ? 4.897 -3.755 -2.407 1.00 97.50 101 ILE A O 1
ATOM 838 N N . VAL A 1 102 ? 4.885 -3.941 -0.177 1.00 97.38 102 VAL A N 1
ATOM 839 C CA . VAL A 1 102 ? 6.349 -3.848 -0.029 1.00 97.38 102 VAL A CA 1
ATOM 840 C C . VAL A 1 102 ? 7.065 -4.924 -0.849 1.00 97.38 102 VAL A C 1
ATOM 842 O O . VAL A 1 102 ? 8.070 -4.645 -1.508 1.00 97.38 102 VAL A O 1
ATOM 845 N N . ASN A 1 103 ? 6.559 -6.155 -0.844 1.00 96.88 103 ASN A N 1
ATOM 846 C CA . ASN A 1 103 ? 7.124 -7.241 -1.642 1.00 96.88 103 ASN A CA 1
ATOM 847 C C . ASN A 1 103 ? 6.949 -6.996 -3.148 1.00 96.88 103 ASN A C 1
ATOM 849 O O . ASN A 1 103 ? 7.862 -7.276 -3.939 1.00 96.88 103 ASN A O 1
ATOM 853 N N . LEU A 1 104 ? 5.813 -6.425 -3.558 1.00 96.31 104 LEU A N 1
ATOM 854 C CA . LEU A 1 104 ? 5.581 -6.042 -4.943 1.00 96.31 104 LEU A CA 1
ATOM 855 C C . LEU A 1 104 ? 6.539 -4.931 -5.397 1.00 96.31 104 LEU A C 1
ATOM 857 O O . LEU A 1 104 ? 7.139 -5.074 -6.465 1.00 96.31 104 LEU A O 1
ATOM 861 N N . GLU A 1 105 ? 6.744 -3.895 -4.579 1.00 95.88 105 GLU A N 1
ATOM 862 C CA . GLU A 1 105 ? 7.683 -2.796 -4.847 1.00 95.88 105 GLU A CA 1
ATOM 863 C C . GLU A 1 105 ? 9.117 -3.304 -4.995 1.00 95.88 105 GLU A C 1
ATOM 865 O O . GLU A 1 105 ? 9.789 -3.003 -5.981 1.00 95.88 105 GLU A O 1
ATOM 870 N N . LYS A 1 106 ? 9.583 -4.147 -4.062 1.00 96.38 106 LYS A N 1
ATOM 871 C CA . LYS A 1 106 ? 10.922 -4.759 -4.135 1.00 96.38 106 LYS A CA 1
ATOM 872 C C . LYS A 1 106 ? 11.128 -5.510 -5.448 1.00 96.38 106 LYS A C 1
ATOM 874 O O . LYS A 1 106 ? 12.180 -5.396 -6.077 1.00 96.38 106 LYS A O 1
ATOM 879 N N . THR A 1 107 ? 10.112 -6.254 -5.876 1.00 95.69 107 THR A N 1
ATOM 880 C CA . THR A 1 107 ? 10.143 -6.981 -7.149 1.00 95.69 107 THR A CA 1
ATOM 881 C C . THR A 1 107 ? 10.211 -6.016 -8.335 1.00 95.69 107 THR A C 1
ATOM 883 O O . THR A 1 107 ? 11.009 -6.223 -9.247 1.00 95.69 107 THR A O 1
ATOM 886 N N . ASN A 1 108 ? 9.422 -4.939 -8.323 1.00 94.94 108 ASN A N 1
ATOM 887 C CA . ASN A 1 108 ? 9.421 -3.941 -9.395 1.00 94.94 108 ASN A CA 1
ATOM 888 C C . ASN A 1 108 ? 10.782 -3.232 -9.503 1.00 94.94 108 ASN A C 1
ATOM 890 O O . ASN A 1 108 ? 11.329 -3.119 -10.600 1.00 94.94 108 ASN A O 1
ATOM 894 N N . VAL A 1 109 ? 11.388 -2.860 -8.371 1.00 94.69 109 VAL A N 1
ATOM 895 C CA . VAL A 1 109 ? 12.750 -2.302 -8.319 1.00 94.69 109 VAL A CA 1
ATOM 896 C C . VAL A 1 109 ? 13.774 -3.280 -8.901 1.00 94.69 109 VAL A C 1
ATOM 898 O O . VAL A 1 109 ? 14.636 -2.879 -9.683 1.00 94.69 109 VAL A O 1
ATOM 901 N N . MET A 1 110 ? 13.676 -4.573 -8.581 1.00 95.12 110 MET A N 1
ATOM 902 C CA . MET A 1 110 ? 14.572 -5.598 -9.128 1.00 95.12 110 MET A CA 1
ATOM 903 C C . MET A 1 110 ? 14.450 -5.730 -10.655 1.00 95.12 110 MET A C 1
ATOM 905 O O . MET A 1 110 ? 15.466 -5.863 -11.346 1.00 95.12 110 MET A O 1
ATOM 909 N N . ILE A 1 111 ? 13.230 -5.650 -11.197 1.00 92.75 111 ILE A N 1
ATOM 910 C CA . ILE A 1 111 ? 12.986 -5.635 -12.648 1.00 92.75 111 ILE A CA 1
ATOM 911 C C . ILE A 1 111 ? 13.660 -4.413 -13.285 1.00 92.75 111 ILE A C 1
ATOM 913 O O . ILE A 1 111 ? 14.399 -4.565 -14.260 1.00 92.75 111 ILE A O 1
ATOM 917 N N . MET A 1 112 ? 13.468 -3.219 -12.713 1.00 89.94 112 MET A N 1
ATOM 918 C CA . MET A 1 112 ? 14.095 -1.983 -13.203 1.00 89.94 112 MET A CA 1
ATOM 919 C C . MET A 1 112 ? 15.624 -2.072 -13.189 1.00 89.94 112 MET A C 1
ATOM 921 O O . MET A 1 112 ? 16.275 -1.737 -14.177 1.00 89.94 112 MET A O 1
ATOM 925 N N . GLN A 1 113 ? 16.211 -2.574 -12.100 1.00 89.75 113 GLN A N 1
ATOM 926 C CA . GLN A 1 113 ? 17.660 -2.759 -11.990 1.00 89.75 113 GLN A CA 1
ATOM 927 C C . GLN A 1 113 ? 18.196 -3.746 -13.030 1.00 89.75 113 GLN A C 1
ATOM 929 O O . GLN A 1 113 ? 19.272 -3.528 -13.587 1.00 89.75 113 GLN A O 1
ATOM 934 N N . THR A 1 114 ? 17.457 -4.823 -13.300 1.00 89.25 114 THR A N 1
ATOM 935 C CA . THR A 1 114 ? 17.846 -5.833 -14.292 1.00 89.25 114 THR A CA 1
ATOM 936 C C . THR A 1 114 ? 17.835 -5.234 -15.697 1.00 89.25 114 THR A C 1
ATOM 938 O O . THR A 1 114 ? 18.858 -5.274 -16.376 1.00 89.25 114 THR A O 1
ATOM 941 N N . LYS A 1 115 ? 16.745 -4.557 -16.083 1.00 85.62 115 LYS A N 1
ATOM 942 C CA . LYS A 1 115 ? 16.633 -3.864 -17.378 1.00 85.62 115 LYS A CA 1
ATOM 943 C C . LYS A 1 115 ? 17.685 -2.770 -17.551 1.00 85.62 115 LYS A C 1
ATOM 945 O O . LYS A 1 115 ? 18.281 -2.646 -18.615 1.00 85.62 115 LYS A O 1
ATOM 950 N N . SER A 1 116 ? 17.975 -2.011 -16.494 1.00 84.81 116 SER A N 1
ATOM 951 C CA . SER A 1 116 ? 19.034 -0.997 -16.520 1.00 84.81 116 SER A CA 1
ATOM 952 C C . SER A 1 116 ? 20.406 -1.614 -16.816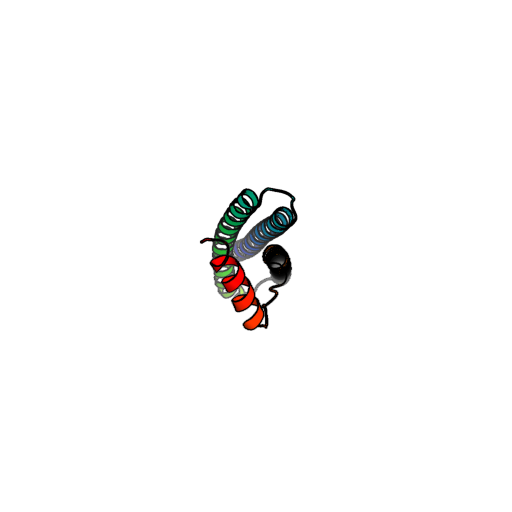 1.00 84.81 116 SER A C 1
ATOM 954 O O . SER A 1 116 ? 21.145 -1.099 -17.653 1.00 84.81 116 SER A O 1
ATOM 956 N N . ARG A 1 117 ? 20.739 -2.755 -16.195 1.00 85.00 117 ARG A N 1
ATOM 957 C CA . ARG A 1 117 ? 21.994 -3.475 -16.475 1.00 85.00 117 ARG A CA 1
ATOM 958 C C . ARG A 1 117 ? 22.054 -4.018 -17.902 1.00 85.00 117 ARG A C 1
ATOM 960 O O . ARG A 1 117 ? 23.124 -3.991 -18.501 1.00 85.00 117 ARG A O 1
ATOM 967 N N . GLU A 1 118 ? 20.938 -4.502 -18.440 1.00 83.62 118 GLU A N 1
ATOM 968 C CA . GLU A 1 118 ? 20.850 -4.970 -19.829 1.00 83.62 118 GLU A CA 1
ATOM 969 C C . GLU A 1 118 ? 21.091 -3.828 -20.825 1.00 83.62 118 GLU A C 1
ATOM 971 O O . GLU A 1 118 ? 21.898 -3.981 -21.741 1.00 83.62 118 GLU A O 1
ATOM 976 N N . LEU A 1 119 ? 20.464 -2.665 -20.605 1.00 79.38 119 LEU A N 1
ATOM 977 C CA . LEU A 1 119 ? 20.619 -1.474 -21.451 1.00 79.38 119 LEU A CA 1
ATOM 978 C C . LEU A 1 119 ? 22.037 -0.894 -21.415 1.00 79.38 119 LEU A C 1
ATOM 980 O O . LEU A 1 119 ? 22.558 -0.463 -22.441 1.00 79.38 119 LEU A O 1
ATOM 984 N N . LEU A 1 120 ? 22.677 -0.891 -20.244 1.00 75.44 120 LEU A N 1
ATOM 985 C CA . LEU A 1 120 ? 24.050 -0.400 -20.083 1.00 75.44 120 LEU A CA 1
ATOM 986 C C . LEU A 1 120 ? 25.109 -1.402 -20.589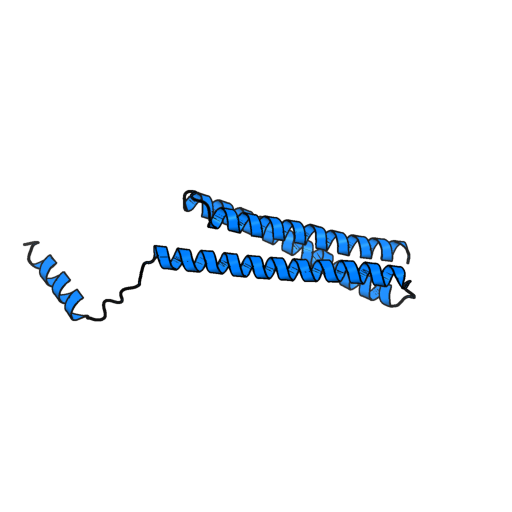 1.00 75.44 120 LEU A C 1
ATOM 988 O O . LEU A 1 120 ? 26.285 -1.046 -20.703 1.00 75.44 120 LEU A O 1
ATOM 992 N N . GLY A 1 121 ? 24.701 -2.637 -20.910 1.00 57.09 121 GLY A N 1
ATOM 993 C CA . GLY A 1 121 ? 25.577 -3.740 -21.296 1.00 57.09 121 GLY A CA 1
ATOM 994 C C . GLY A 1 121 ? 26.541 -4.173 -20.179 1.00 57.09 121 GLY A C 1
ATOM 995 O O . GLY A 1 121 ? 26.621 -3.551 -19.115 1.00 57.09 121 GLY A O 1
ATOM 996 N N . PRO A 1 122 ? 27.344 -5.237 -20.385 1.00 57.97 122 PRO A N 1
ATOM 997 C CA . PRO A 1 122 ? 28.491 -5.466 -19.525 1.00 57.97 122 PRO A CA 1
ATOM 998 C C . PRO A 1 122 ? 29.396 -4.246 -19.661 1.00 57.97 122 PRO A C 1
ATOM 1000 O O . PRO A 1 122 ? 29.917 -3.972 -20.745 1.00 57.97 122 PRO A O 1
ATOM 1003 N N . THR A 1 123 ? 29.617 -3.530 -18.561 1.00 51.25 123 THR A N 1
ATOM 1004 C CA . THR A 1 123 ? 30.663 -2.515 -18.477 1.00 51.25 123 THR A CA 1
ATOM 1005 C C . THR A 1 123 ? 31.989 -3.256 -18.638 1.00 51.25 123 THR A C 1
ATOM 1007 O O . THR A 1 123 ? 32.631 -3.664 -17.670 1.00 51.25 123 THR A O 1
ATOM 1010 N N . LYS A 1 124 ? 32.405 -3.512 -19.883 1.00 47.84 124 LYS A N 1
ATOM 1011 C CA . LYS A 1 124 ? 33.782 -3.869 -20.195 1.00 47.84 124 LYS A CA 1
ATOM 1012 C C . LYS A 1 124 ? 34.585 -2.629 -19.851 1.00 47.84 124 LYS A C 1
ATOM 1014 O O . LYS A 1 124 ? 34.842 -1.786 -20.702 1.00 47.84 124 LYS A O 1
ATOM 1019 N N . VAL A 1 125 ? 34.968 -2.512 -18.582 1.00 49.94 125 VAL A N 1
ATOM 1020 C CA . VAL A 1 125 ? 36.089 -1.674 -18.189 1.00 49.94 125 VAL A CA 1
ATOM 1021 C C . VAL A 1 125 ? 37.233 -2.165 -19.059 1.00 49.94 125 VAL A C 1
ATOM 1023 O O . VAL A 1 125 ? 37.723 -3.281 -18.874 1.00 49.94 125 VAL A O 1
ATOM 1026 N N . ILE A 1 126 ? 37.596 -1.384 -20.074 1.00 50.59 126 ILE A N 1
ATOM 1027 C CA . ILE A 1 126 ? 38.781 -1.645 -20.875 1.00 50.59 126 ILE A CA 1
ATOM 1028 C C . ILE A 1 126 ? 39.947 -1.492 -19.896 1.00 50.59 126 ILE A C 1
ATOM 1030 O O . ILE A 1 126 ? 40.467 -0.403 -19.684 1.00 50.59 126 ILE A O 1
ATOM 1034 N N . LYS A 1 127 ? 40.333 -2.591 -19.239 1.00 51.66 127 LYS A N 1
ATOM 1035 C CA . LYS A 1 127 ? 41.389 -2.648 -18.215 1.00 51.66 127 LYS A CA 1
ATOM 1036 C C . LYS A 1 127 ? 42.792 -2.449 -18.791 1.00 51.66 127 LYS A C 1
ATOM 1038 O O . LYS A 1 127 ? 43.776 -2.813 -18.158 1.00 51.66 127 LYS A O 1
ATOM 1043 N N . ASN A 1 128 ? 42.921 -1.897 -19.993 1.00 56.38 128 ASN A N 1
ATOM 1044 C CA . ASN A 1 128 ? 44.223 -1.706 -20.597 1.00 56.38 128 ASN A CA 1
ATOM 1045 C C . ASN A 1 128 ? 44.305 -0.357 -21.304 1.00 56.38 128 ASN A C 1
ATOM 1047 O O . ASN A 1 128 ? 43.914 -0.218 -22.463 1.00 56.38 128 ASN A O 1
ATOM 1051 N N . VAL A 1 129 ? 44.857 0.619 -20.584 1.00 58.84 129 VAL A N 1
ATOM 1052 C CA . VAL A 1 129 ? 45.2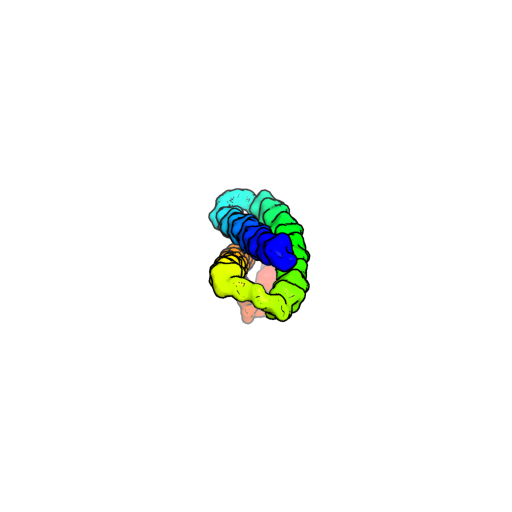07 1.969 -21.057 1.00 58.84 129 VAL A CA 1
ATOM 1053 C C . VAL A 1 129 ? 45.932 1.919 -22.410 1.00 58.84 129 VAL A C 1
ATOM 1055 O O . VAL A 1 129 ? 45.688 2.755 -23.279 1.00 58.84 129 VAL A O 1
ATOM 1058 N N . ASN A 1 130 ? 46.733 0.876 -22.653 1.00 62.84 130 ASN A N 1
ATOM 1059 C CA . ASN A 1 130 ? 47.452 0.703 -23.914 1.00 62.84 130 ASN A CA 1
ATOM 1060 C C . ASN A 1 130 ? 46.519 0.517 -25.121 1.00 62.84 130 ASN A C 1
ATOM 1062 O O . ASN A 1 130 ? 46.800 1.057 -26.187 1.00 62.84 130 ASN A O 1
ATOM 1066 N N . SER A 1 131 ? 45.379 -0.165 -24.963 1.00 59.91 131 SER A N 1
ATOM 1067 C CA . SER A 1 131 ? 44.424 -0.380 -26.063 1.00 59.91 131 SER A CA 1
ATOM 1068 C C . 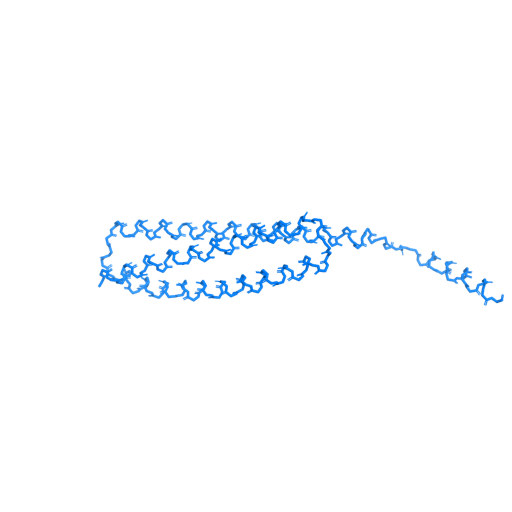SER A 1 131 ? 43.675 0.898 -26.472 1.00 59.91 131 SER A C 1
ATOM 1070 O O . SER A 1 131 ? 43.434 1.110 -27.661 1.00 59.91 131 SER A O 1
ATOM 1072 N N . ALA A 1 132 ? 43.412 1.801 -25.520 1.00 55.69 132 ALA A N 1
ATOM 1073 C CA . ALA A 1 132 ? 42.842 3.121 -25.795 1.00 55.69 132 ALA A CA 1
ATOM 1074 C C . ALA A 1 132 ? 43.835 4.022 -26.556 1.00 55.69 132 ALA A C 1
ATOM 1076 O O . ALA A 1 132 ? 43.468 4.673 -27.534 1.00 55.69 132 ALA A O 1
ATOM 1077 N N . ILE A 1 133 ? 45.119 3.989 -26.179 1.00 61.91 133 ILE A N 1
ATOM 1078 C CA . ILE A 1 133 ? 46.182 4.750 -26.857 1.00 61.91 133 ILE A CA 1
ATOM 1079 C C . ILE A 1 133 ? 46.410 4.236 -28.288 1.00 61.91 133 ILE A C 1
ATOM 1081 O O . ILE A 1 133 ? 46.608 5.031 -29.211 1.00 61.91 133 ILE A O 1
ATOM 1085 N N . THR A 1 134 ? 46.365 2.917 -28.509 1.00 62.97 134 THR A N 1
ATOM 1086 C CA . THR A 1 134 ? 46.507 2.335 -29.855 1.00 62.97 134 THR A CA 1
ATOM 1087 C C . THR A 1 134 ? 45.346 2.719 -30.777 1.00 62.97 134 THR A C 1
ATOM 1089 O O . THR A 1 134 ? 45.584 3.028 -31.945 1.00 62.97 134 THR A O 1
ATOM 1092 N N . ALA A 1 135 ? 44.111 2.749 -30.268 1.00 61.47 135 ALA A N 1
ATOM 1093 C CA . ALA A 1 135 ? 42.944 3.179 -31.039 1.00 61.47 135 ALA A CA 1
ATOM 1094 C C . ALA A 1 135 ? 43.040 4.663 -31.444 1.00 61.47 135 ALA A C 1
ATOM 1096 O O . ALA A 1 135 ? 42.808 5.000 -32.606 1.00 61.47 135 ALA A O 1
ATOM 1097 N N . TYR A 1 136 ? 43.486 5.530 -30.529 1.00 59.16 136 TYR A N 1
ATOM 1098 C CA . TYR A 1 136 ? 43.631 6.968 -30.783 1.00 59.16 136 TYR A CA 1
ATOM 1099 C C . TYR A 1 136 ? 44.723 7.283 -31.821 1.00 59.16 136 TYR A C 1
ATOM 1101 O O . TYR A 1 136 ? 44.514 8.071 -32.742 1.00 59.16 136 TYR A O 1
ATOM 1109 N N . LYS A 1 137 ? 45.877 6.600 -31.744 1.00 61.62 137 LYS A N 1
ATOM 1110 C CA . LYS A 1 137 ? 46.973 6.749 -32.723 1.00 61.62 137 LYS A CA 1
ATOM 1111 C C . LYS A 1 137 ? 46.612 6.252 -34.127 1.00 61.62 137 LYS A C 1
ATOM 1113 O O . LYS A 1 137 ? 47.180 6.736 -35.103 1.00 61.62 137 LYS A O 1
ATOM 1118 N N . LYS A 1 138 ? 45.698 5.282 -34.244 1.00 62.56 138 LYS A N 1
ATOM 1119 C CA . LYS A 1 138 ? 45.187 4.820 -35.545 1.00 62.56 138 LYS A CA 1
ATOM 1120 C C . LYS A 1 138 ? 44.282 5.864 -36.199 1.00 62.56 138 LYS A C 1
ATOM 1122 O O . LYS A 1 138 ? 44.395 6.078 -37.400 1.00 62.56 138 LYS A O 1
ATOM 1127 N N . PHE A 1 139 ? 43.447 6.545 -35.415 1.00 55.56 139 PHE A N 1
ATOM 1128 C CA . PHE A 1 139 ? 42.592 7.621 -35.918 1.00 55.56 139 PHE A CA 1
ATOM 1129 C C . PHE A 1 139 ? 43.387 8.860 -36.352 1.00 55.56 139 PHE A C 1
ATOM 1131 O O . PHE A 1 139 ? 43.073 9.441 -37.384 1.00 55.56 139 PHE A O 1
ATOM 1138 N N . SER A 1 140 ? 44.464 9.224 -35.644 1.00 54.22 140 SER A N 1
ATOM 1139 C CA . SER A 1 140 ? 45.262 10.409 -36.006 1.00 54.22 140 SER A CA 1
ATOM 1140 C C . SER A 1 140 ? 46.170 10.222 -37.230 1.00 54.22 140 SER A C 1
ATOM 1142 O O . SER A 1 140 ? 46.732 11.201 -37.710 1.00 54.22 140 SER A O 1
ATOM 1144 N N . LYS A 1 141 ? 46.375 8.987 -37.713 1.00 53.75 141 LYS A N 1
ATOM 1145 C CA . LYS A 1 141 ? 47.215 8.697 -38.892 1.00 53.75 141 LYS A CA 1
ATOM 1146 C C . LYS A 1 141 ? 46.444 8.624 -40.211 1.00 53.75 141 LYS A C 1
ATOM 1148 O O . LYS A 1 141 ? 47.072 8.729 -41.254 1.00 53.75 141 LYS A O 1
ATOM 1153 N N . ASN A 1 142 ? 45.122 8.462 -40.167 1.00 53.28 142 ASN A N 1
ATOM 1154 C CA . ASN A 1 142 ? 44.274 8.366 -41.363 1.00 53.28 142 ASN A CA 1
ATOM 1155 C C . ASN A 1 142 ? 43.521 9.674 -41.677 1.00 53.28 142 ASN A C 1
ATOM 1157 O O . ASN A 1 142 ? 42.642 9.676 -42.531 1.00 53.28 142 ASN A O 1
ATOM 1161 N N . GLY A 1 143 ? 43.828 10.760 -40.961 1.00 52.88 143 GLY A N 1
ATOM 1162 C CA . GLY A 1 143 ? 43.245 12.092 -41.154 1.00 52.88 143 GLY A CA 1
ATOM 1163 C C . GLY A 1 143 ? 44.273 13.153 -41.555 1.00 52.88 143 GLY A C 1
ATOM 1164 O O . GLY A 1 143 ? 44.125 14.300 -41.141 1.00 52.88 143 GLY A O 1
ATOM 1165 N N . ALA A 1 144 ? 45.324 12.757 -42.281 1.00 44.22 144 ALA A N 1
ATOM 1166 C CA . ALA A 1 144 ? 46.285 13.647 -42.933 1.00 44.22 144 ALA A CA 1
ATOM 1167 C C . ALA A 1 144 ? 46.210 13.448 -44.449 1.00 44.22 144 ALA A C 1
ATOM 1169 O O . ALA A 1 144 ? 46.125 12.267 -44.862 1.00 44.22 144 ALA A O 1
#

Foldseek 3Di:
DVVLLVLLLVLLVLLLVLLVVLLVLLVVLQVLLVDPDDPVVSVVSNVVSVVVSVVSVVVSVVSVVVSVVSCVVPVVDDDDPVSVVSSVVSVVSSVVSVVSSVVSVVVSVVSVVVVVCVVVDPPPPVPDPVVVVVVVVVVVVVPD

Sequence (144 aa):
MIKEIDDLIQLSKDVAGKLVQIQNITLNQRQVLLSNEEENNKVSLLEEMNRYKEELTIGMEEKENKFEELYFEVRKGNIENKVILVLQKNIQEILNLKEEIVNLEKTNVMIMQTKSRELLGPTKVIKNVNSAITAYKKFSKNGA